Protein AF-A0A929PKN5-F1 (afdb_monomer_lite)

Structure (mmCIF, N/CA/C/O backbone):
data_AF-A0A929PKN5-F1
#
_entry.id   AF-A0A929PKN5-F1
#
loop_
_atom_site.group_PDB
_atom_site.id
_atom_site.type_symbol
_atom_site.label_atom_id
_atom_site.label_alt_id
_atom_site.label_comp_id
_atom_site.label_asym_id
_atom_site.label_entity_id
_atom_site.label_seq_id
_atom_site.pdbx_PDB_ins_code
_atom_site.Cartn_x
_atom_site.Cartn_y
_atom_site.Cartn_z
_atom_site.occupancy
_atom_site.B_iso_or_equiv
_atom_site.auth_seq_id
_atom_site.auth_comp_id
_atom_site.auth_asym_id
_atom_site.auth_atom_id
_atom_site.pdbx_PDB_model_num
ATOM 1 N N . MET A 1 1 ? -4.825 0.715 36.364 1.00 49.38 1 MET A N 1
ATOM 2 C CA . MET A 1 1 ? -5.451 -0.104 35.304 1.00 49.38 1 MET A CA 1
ATOM 3 C C . MET A 1 1 ? -5.663 0.859 34.154 1.00 49.38 1 MET A C 1
ATOM 5 O O . MET A 1 1 ? -6.124 1.950 34.439 1.00 49.38 1 MET A O 1
ATOM 9 N N . SER A 1 2 ? -5.188 0.572 32.946 1.00 67.81 2 SER A N 1
ATOM 10 C CA . SER A 1 2 ? -5.208 1.558 31.857 1.00 67.81 2 SER A CA 1
ATOM 11 C C . SER A 1 2 ? -6.650 1.931 31.507 1.00 67.81 2 SER A C 1
ATOM 13 O O . SER A 1 2 ? -7.397 1.065 31.057 1.00 67.81 2 SER A O 1
ATOM 15 N N . ASP A 1 3 ? -7.036 3.184 31.750 1.00 86.00 3 ASP A N 1
ATOM 16 C CA . ASP A 1 3 ? -8.371 3.694 31.441 1.00 86.00 3 ASP A CA 1
ATOM 17 C C . ASP A 1 3 ? -8.491 3.870 29.924 1.00 86.00 3 ASP A C 1
ATOM 19 O O . ASP A 1 3 ? -7.974 4.825 29.341 1.00 86.00 3 ASP A O 1
ATOM 23 N N . ILE A 1 4 ? -9.111 2.892 29.265 1.00 93.38 4 ILE A N 1
ATOM 24 C CA . ILE A 1 4 ? -9.462 2.995 27.850 1.00 93.38 4 ILE A CA 1
ATOM 25 C C . ILE A 1 4 ? -10.661 3.953 27.757 1.00 93.38 4 ILE A C 1
ATOM 27 O O . ILE A 1 4 ? -11.644 3.728 28.468 1.00 93.38 4 ILE A O 1
ATOM 31 N N . PRO A 1 5 ? -10.600 5.018 26.934 1.00 93.75 5 PRO A N 1
ATOM 32 C CA . PRO A 1 5 ? -11.721 5.940 26.773 1.00 93.75 5 PRO A CA 1
ATOM 33 C C . PRO A 1 5 ? -12.994 5.231 26.295 1.00 93.75 5 PRO A C 1
ATOM 35 O O . PRO A 1 5 ? -12.925 4.247 25.560 1.00 93.75 5 PRO A O 1
ATOM 38 N N . GLU A 1 6 ? -14.159 5.756 26.676 1.00 95.75 6 GLU A N 1
ATOM 39 C CA . GLU A 1 6 ? -15.449 5.259 26.186 1.00 95.75 6 GLU A CA 1
ATOM 40 C C . GLU A 1 6 ? -15.516 5.331 24.650 1.00 95.75 6 GLU A C 1
ATOM 42 O O . GLU A 1 6 ? -15.092 6.321 24.049 1.00 95.75 6 GLU A O 1
ATOM 47 N N . GLY A 1 7 ? -16.018 4.268 24.014 1.00 96.38 7 GLY A N 1
ATOM 48 C CA . GLY A 1 7 ? -16.046 4.127 22.554 1.00 96.38 7 GLY A CA 1
ATOM 49 C C . GLY A 1 7 ? -14.734 3.631 21.936 1.00 96.38 7 GLY A C 1
ATOM 50 O O . GLY A 1 7 ? -14.618 3.579 20.713 1.00 96.38 7 GLY A O 1
ATOM 51 N N . TYR A 1 8 ? -13.746 3.248 22.752 1.00 97.38 8 TYR A N 1
ATOM 52 C CA . TYR A 1 8 ? -12.486 2.663 22.301 1.00 97.38 8 TYR A CA 1
ATOM 53 C C . TYR A 1 8 ? -12.266 1.275 22.902 1.00 97.38 8 TYR A C 1
ATOM 55 O O . TYR A 1 8 ? -12.712 0.954 24.001 1.00 97.38 8 TYR A O 1
ATOM 63 N N . ARG A 1 9 ? -11.491 0.452 22.196 1.00 96.56 9 ARG A N 1
ATOM 64 C CA . ARG A 1 9 ? -11.069 -0.881 22.632 1.00 96.56 9 ARG A CA 1
ATOM 65 C C . ARG A 1 9 ? -9.569 -1.068 22.457 1.00 96.56 9 ARG A C 1
ATOM 67 O O . ARG A 1 9 ? -8.956 -0.511 21.547 1.00 96.56 9 ARG A O 1
ATOM 74 N N . MET A 1 10 ? -8.971 -1.900 23.305 1.00 96.94 10 MET A N 1
ATOM 75 C CA . MET A 1 10 ? -7.599 -2.358 23.086 1.00 96.94 10 MET A CA 1
ATOM 76 C C . MET A 1 10 ? -7.574 -3.382 21.943 1.00 96.94 10 MET A C 1
ATOM 78 O O . MET A 1 10 ? -8.387 -4.306 21.906 1.00 96.94 10 MET A O 1
ATOM 82 N N . SER A 1 11 ? -6.631 -3.225 21.019 1.00 95.31 11 SER A N 1
ATOM 83 C CA . SER A 1 11 ? -6.367 -4.146 19.910 1.00 95.31 11 SER A CA 1
ATOM 84 C C . SER A 1 11 ? -4.878 -4.498 19.837 1.00 95.31 11 SER A C 1
ATOM 86 O O . SER A 1 11 ? -4.064 -3.954 20.584 1.00 95.31 11 SER A O 1
ATOM 88 N N . GLU A 1 12 ? -4.499 -5.384 18.916 1.00 95.38 12 GLU A N 1
ATOM 89 C CA . GLU A 1 12 ? -3.094 -5.757 18.688 1.00 95.38 12 GLU A CA 1
ATOM 90 C C . GLU A 1 12 ? -2.207 -4.585 18.225 1.00 95.38 12 GLU A C 1
ATOM 92 O O . GLU A 1 12 ? -0.998 -4.611 18.439 1.00 95.38 12 GLU A O 1
ATOM 97 N N . VAL A 1 13 ? -2.805 -3.536 17.644 1.00 95.88 13 VAL A N 1
ATOM 98 C CA . VAL A 1 13 ? -2.111 -2.315 17.193 1.00 95.88 13 VAL A CA 1
ATOM 99 C C . VAL A 1 13 ? -2.253 -1.144 18.175 1.00 95.88 13 VAL A C 1
ATOM 101 O O . VAL A 1 13 ? -1.857 -0.023 17.864 1.00 95.88 13 VAL A O 1
ATOM 104 N N . GLY A 1 14 ? -2.808 -1.391 19.365 1.00 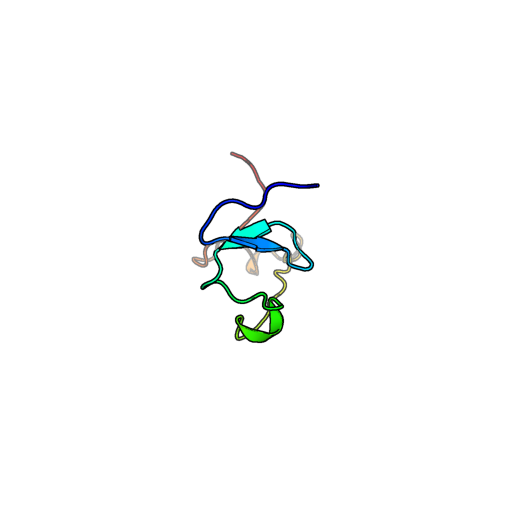96.00 14 GLY A N 1
ATOM 105 C CA . GLY A 1 14 ? -3.064 -0.377 20.387 1.00 96.00 14 GLY A CA 1
ATOM 106 C C . GLY A 1 14 ? -4.546 -0.039 20.554 1.00 96.00 14 GLY A C 1
ATOM 107 O O . GLY A 1 14 ? -5.426 -0.792 20.133 1.00 96.00 14 GLY A O 1
ATOM 108 N N . VAL A 1 15 ? -4.823 1.084 21.218 1.00 97.12 15 VAL A N 1
ATOM 109 C CA . VAL A 1 15 ? -6.190 1.560 21.476 1.00 97.12 15 VAL A CA 1
ATOM 110 C C . VAL A 1 15 ? -6.768 2.176 20.204 1.00 97.12 15 VAL A C 1
ATOM 112 O O . VAL A 1 15 ? -6.192 3.110 19.649 1.00 97.12 15 VAL A O 1
ATOM 115 N N . ILE A 1 16 ? -7.906 1.654 19.757 1.00 97.38 16 ILE A N 1
ATOM 116 C CA . ILE A 1 16 ? -8.612 2.083 18.542 1.00 97.38 16 ILE A CA 1
ATOM 117 C C . ILE A 1 16 ? -10.112 2.232 18.831 1.00 97.38 16 ILE A C 1
ATOM 119 O O 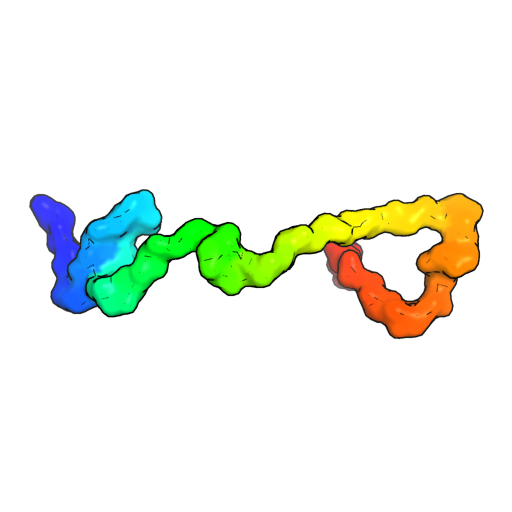. ILE A 1 16 ? -10.579 1.657 19.817 1.00 97.38 16 ILE A O 1
ATOM 123 N N . PRO A 1 17 ? -10.873 2.973 18.010 1.00 98.12 17 PRO A N 1
ATOM 124 C CA . PRO A 1 17 ? -12.326 3.043 18.154 1.00 98.12 17 PRO A CA 1
ATOM 125 C C . PRO A 1 17 ? -12.982 1.656 18.085 1.00 98.12 17 PRO A C 1
ATOM 127 O O . PRO A 1 17 ? -12.493 0.760 17.388 1.00 98.12 17 PRO A O 1
ATOM 130 N N . GLU A 1 18 ? -14.076 1.456 18.817 1.00 97.50 18 GLU A N 1
ATOM 131 C CA . GLU A 1 18 ? -14.791 0.173 18.862 1.00 97.50 18 GLU A CA 1
ATOM 132 C C . GLU A 1 18 ? -15.284 -0.274 17.483 1.00 97.50 18 GLU A C 1
ATOM 134 O O . GLU A 1 18 ? -15.227 -1.464 17.166 1.00 97.50 18 GLU A O 1
ATOM 139 N N . GLU A 1 19 ? -15.704 0.673 16.648 1.00 97.88 19 GLU A N 1
ATOM 140 C CA . GLU A 1 19 ? -16.241 0.439 15.311 1.00 97.88 19 GLU A CA 1
ATOM 141 C C . GLU A 1 19 ? -15.169 0.140 14.254 1.00 97.88 19 GLU A C 1
ATOM 143 O O . GLU A 1 19 ? -15.498 -0.268 13.139 1.00 97.88 19 GLU A O 1
ATOM 148 N N . TRP A 1 20 ? -13.886 0.325 14.581 1.00 97.25 20 TRP A N 1
ATOM 149 C CA . TRP A 1 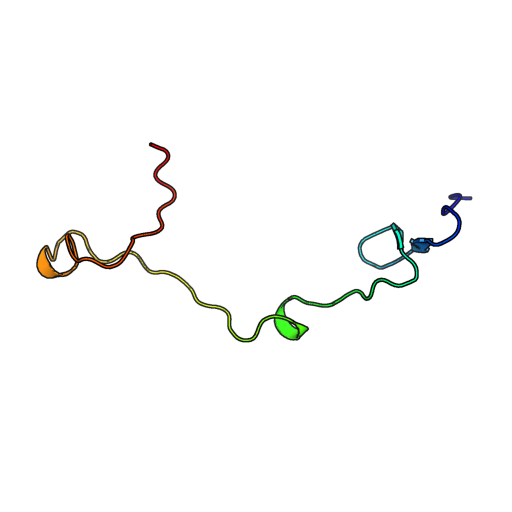20 ? -12.789 0.047 13.658 1.00 97.25 20 TRP A CA 1
ATOM 150 C C . TRP A 1 20 ? -12.418 -1.434 13.675 1.00 97.25 20 TRP A C 1
ATOM 152 O O . TRP A 1 20 ? -12.310 -2.069 14.726 1.00 97.25 20 TRP A O 1
ATOM 162 N N . GLU A 1 21 ? -12.141 -1.982 12.494 1.00 96.81 21 GLU A N 1
ATOM 163 C CA . GLU A 1 21 ? -11.624 -3.338 12.323 1.00 96.81 21 GLU A CA 1
ATOM 164 C C . GLU A 1 21 ? -10.125 -3.301 12.003 1.00 96.81 21 GLU A C 1
ATOM 166 O O . GLU A 1 21 ? -9.672 -2.512 11.172 1.00 96.81 21 GLU A O 1
ATOM 171 N N . VAL A 1 22 ? -9.347 -4.174 12.649 1.00 97.12 22 VAL A N 1
ATOM 172 C CA . VAL A 1 22 ? -7.932 -4.351 12.310 1.00 97.12 22 VAL A CA 1
ATOM 173 C C . VAL A 1 22 ? -7.846 -5.298 11.121 1.00 97.12 22 VAL A C 1
ATOM 175 O O . VAL A 1 22 ? -8.321 -6.429 11.185 1.00 97.12 22 VAL A O 1
ATOM 178 N N . LYS A 1 23 ? -7.245 -4.815 10.034 1.00 97.06 23 LYS A N 1
ATOM 179 C CA . LYS A 1 23 ? -7.042 -5.555 8.789 1.00 97.06 23 LYS A CA 1
ATOM 180 C C . LYS A 1 23 ? -5.581 -5.497 8.377 1.00 97.06 23 LYS A C 1
ATOM 182 O O . LYS A 1 23 ? -4.918 -4.468 8.516 1.00 97.06 23 LYS A O 1
ATOM 187 N N . THR A 1 24 ? -5.091 -6.577 7.792 1.00 96.69 24 THR A N 1
ATOM 188 C CA . THR A 1 24 ? -3.830 -6.569 7.053 1.00 96.69 24 THR A CA 1
ATOM 189 C C . THR A 1 24 ? -4.018 -5.851 5.716 1.00 96.69 24 THR A C 1
ATOM 191 O O . THR A 1 24 ? -5.091 -5.889 5.110 1.00 96.69 24 THR A O 1
ATOM 194 N N . LEU A 1 25 ? -2.962 -5.219 5.192 1.00 96.75 25 LEU A N 1
ATOM 195 C CA . LEU A 1 25 ? -3.048 -4.539 3.890 1.00 96.75 25 LEU A CA 1
ATOM 196 C C . LEU A 1 25 ? -3.486 -5.491 2.760 1.00 96.75 25 LEU A C 1
ATOM 198 O O . LEU A 1 25 ? -4.136 -5.057 1.814 1.00 96.75 25 LEU A O 1
ATOM 202 N N . GLY A 1 26 ? -3.162 -6.784 2.867 1.00 97.12 26 GLY A N 1
ATOM 203 C CA . GLY A 1 26 ? -3.562 -7.804 1.895 1.00 97.12 26 GLY A CA 1
ATOM 204 C C . GLY A 1 26 ? -5.070 -8.060 1.823 1.00 97.12 26 GLY A C 1
ATOM 205 O O . GLY A 1 26 ? -5.542 -8.530 0.794 1.00 97.12 26 GLY A O 1
ATOM 206 N N . GLU A 1 27 ? -5.832 -7.724 2.866 1.00 97.38 27 GLU A N 1
ATOM 207 C CA . GLU A 1 27 ? -7.293 -7.875 2.877 1.00 97.38 27 GLU A CA 1
ATOM 208 C C . GLU A 1 27 ? -8.014 -6.718 2.172 1.00 97.38 27 GLU A C 1
ATOM 210 O O . GLU A 1 27 ? -9.129 -6.894 1.686 1.00 97.38 27 GLU A O 1
ATOM 215 N N . ILE A 1 28 ? -7.388 -5.537 2.103 1.00 97.31 28 ILE A N 1
ATOM 216 C CA . ILE A 1 28 ? -8.021 -4.306 1.596 1.00 97.31 28 ILE A CA 1
ATOM 217 C C . ILE A 1 28 ? -7.451 -3.838 0.250 1.00 97.31 28 ILE A C 1
ATOM 219 O O . ILE A 1 28 ? -8.142 -3.177 -0.529 1.00 97.31 28 ILE A O 1
ATOM 223 N N . VAL A 1 29 ? -6.194 -4.170 -0.053 1.00 97.25 29 VAL A N 1
ATOM 224 C CA . VAL A 1 29 ? -5.519 -3.766 -1.291 1.00 97.25 29 VAL A CA 1
ATOM 225 C C . VAL A 1 29 ? -5.708 -4.840 -2.359 1.00 97.25 29 VAL A C 1
ATOM 227 O O . VAL A 1 29 ? -5.405 -6.008 -2.150 1.00 97.25 29 VAL A O 1
ATOM 230 N N . ARG A 1 30 ? -6.141 -4.438 -3.561 1.00 96.88 30 ARG A N 1
ATOM 231 C CA . ARG A 1 30 ? -6.333 -5.377 -4.683 1.00 96.88 30 ARG A CA 1
ATOM 232 C C . ARG A 1 30 ? -5.027 -5.996 -5.183 1.00 96.88 30 ARG A C 1
ATOM 234 O O . ARG A 1 30 ? -5.015 -7.166 -5.550 1.00 96.88 30 ARG A O 1
ATOM 241 N N . LYS A 1 31 ? -3.962 -5.193 -5.295 1.00 95.38 31 LYS A N 1
ATOM 242 C CA . LYS A 1 31 ? -2.646 -5.604 -5.806 1.00 95.38 31 LYS A CA 1
ATOM 243 C C . LYS A 1 31 ? -1.540 -4.722 -5.237 1.00 95.38 31 LYS A C 1
ATOM 245 O O . LYS A 1 31 ? -1.703 -3.507 -5.160 1.00 95.38 31 LYS A O 1
ATOM 250 N N . PHE A 1 32 ? -0.402 -5.336 -4.938 1.00 94.00 32 PHE A N 1
ATOM 251 C CA . PHE A 1 32 ? 0.848 -4.639 -4.654 1.00 94.00 32 PHE A CA 1
ATOM 252 C C . PHE A 1 32 ? 1.699 -4.615 -5.920 1.00 94.00 32 PHE A C 1
ATOM 254 O O . PHE A 1 32 ? 1.892 -5.650 -6.558 1.00 94.00 32 PHE A O 1
ATOM 261 N N . PHE A 1 33 ? 2.207 -3.439 -6.274 1.00 92.06 33 PHE A N 1
ATOM 262 C CA . PHE A 1 33 ? 3.136 -3.269 -7.383 1.00 92.06 33 PHE A CA 1
ATOM 263 C C . PHE A 1 33 ? 4.445 -2.694 -6.865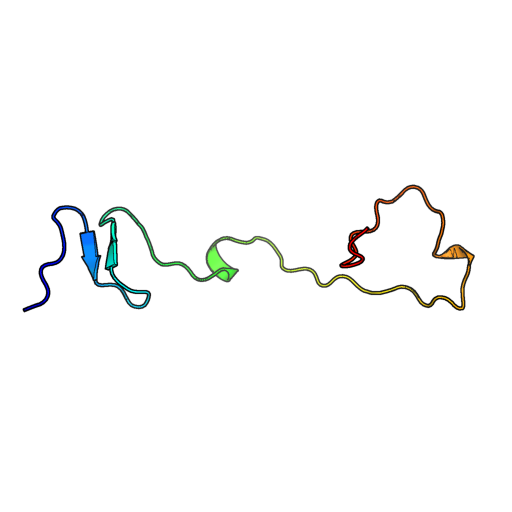 1.00 92.06 33 PHE A C 1
ATOM 265 O O . PHE A 1 33 ? 4.455 -1.792 -6.030 1.00 92.06 33 PHE A O 1
ATOM 272 N N . TYR A 1 34 ? 5.547 -3.212 -7.393 1.00 85.25 34 TYR A N 1
ATOM 273 C CA . TYR A 1 34 ? 6.864 -2.619 -7.233 1.00 85.25 34 TYR A CA 1
ATOM 274 C C . TYR A 1 34 ? 7.157 -1.743 -8.452 1.00 85.25 34 TYR A C 1
ATOM 276 O O . TYR A 1 34 ? 6.874 -2.137 -9.584 1.00 85.25 34 TYR A O 1
ATOM 284 N N . CYS A 1 35 ? 7.719 -0.559 -8.222 1.00 86.06 35 CYS A N 1
ATOM 285 C CA . CYS A 1 35 ? 8.224 0.284 -9.297 1.00 86.06 35 CYS A CA 1
ATOM 286 C C . CYS A 1 35 ? 9.695 -0.052 -9.549 1.00 86.06 35 CYS A C 1
ATOM 288 O O . CYS A 1 35 ? 10.461 -0.193 -8.601 1.00 86.06 35 CYS A O 1
ATOM 290 N N . GLY A 1 36 ? 10.094 -0.166 -10.813 1.00 87.50 36 GLY A N 1
ATOM 291 C CA . GLY A 1 36 ? 11.497 -0.341 -11.179 1.00 87.50 36 GLY A CA 1
ATOM 292 C C . GLY A 1 36 ? 12.245 0.986 -11.250 1.00 87.50 36 GLY A C 1
ATOM 293 O O . GLY A 1 36 ? 11.720 2.048 -10.949 1.00 87.50 36 GLY A O 1
ATOM 294 N N . THR A 1 37 ? 13.491 0.945 -11.695 1.00 90.88 37 THR A N 1
ATOM 295 C CA . THR A 1 37 ? 14.165 2.114 -12.268 1.00 90.88 37 THR A CA 1
ATOM 296 C C . THR A 1 37 ? 14.709 1.651 -13.612 1.00 90.88 37 THR A C 1
ATOM 298 O O . THR A 1 37 ? 15.528 0.729 -13.616 1.00 90.88 37 THR A O 1
ATOM 301 N N . PRO A 1 38 ? 14.237 2.202 -14.747 1.00 90.69 38 PRO A N 1
ATOM 302 C CA . PRO A 1 38 ? 14.800 1.875 -16.047 1.00 90.69 38 PRO A CA 1
ATOM 303 C C . PRO A 1 38 ? 16.311 2.106 -16.034 1.00 90.69 38 PRO A C 1
ATOM 305 O O . PRO A 1 38 ? 16.817 2.963 -15.307 1.00 90.69 38 PRO A O 1
ATOM 308 N N . SER A 1 39 ? 17.061 1.340 -16.820 1.00 91.81 39 SER A N 1
ATOM 309 C CA . SER A 1 39 ? 18.490 1.617 -16.944 1.00 91.81 39 SER A CA 1
ATOM 310 C C . SER A 1 39 ? 18.692 2.967 -17.635 1.00 91.81 39 SER A C 1
ATOM 312 O O . SER A 1 39 ? 18.054 3.271 -18.642 1.00 91.81 39 SER A O 1
ATOM 314 N N . ARG A 1 40 ? 19.609 3.780 -17.101 1.00 89.12 40 ARG A N 1
ATOM 315 C CA . ARG A 1 40 ? 19.995 5.073 -17.690 1.00 89.12 40 ARG A CA 1
ATOM 316 C C . ARG A 1 40 ? 20.827 4.933 -18.967 1.00 89.12 40 ARG A C 1
ATOM 318 O O . ARG A 1 40 ? 21.062 5.925 -19.634 1.00 89.12 40 ARG A O 1
ATOM 325 N N . GLN A 1 41 ? 21.286 3.722 -19.285 1.00 95.44 41 GLN A N 1
ATOM 326 C CA . GLN A 1 41 ? 22.071 3.446 -20.493 1.00 95.44 41 GLN A CA 1
ATOM 327 C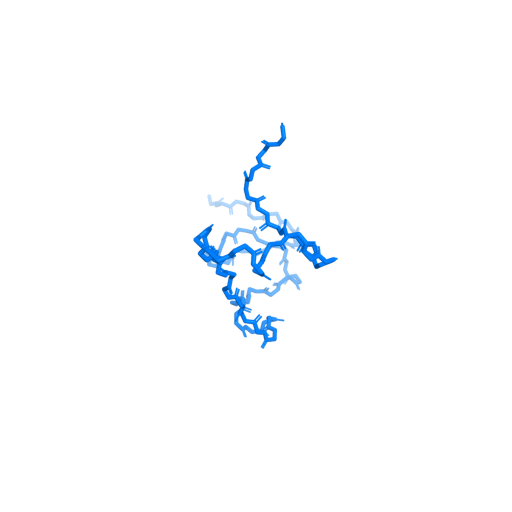 C . GLN A 1 41 ? 21.217 3.423 -21.768 1.00 95.44 41 GLN A C 1
ATOM 329 O O . GLN A 1 41 ? 21.764 3.517 -22.859 1.00 95.44 41 GLN A O 1
ATOM 334 N N . PHE A 1 42 ? 19.896 3.274 -21.635 1.00 93.00 42 PHE A N 1
ATOM 335 C CA . PHE A 1 42 ? 18.968 3.203 -22.761 1.00 93.00 42 PHE A CA 1
ATOM 336 C C . PHE A 1 42 ? 18.103 4.459 -22.762 1.00 93.00 42 PHE A C 1
ATOM 338 O O . PHE A 1 42 ? 17.152 4.560 -21.986 1.00 93.00 42 PHE A O 1
ATOM 345 N N . GLU A 1 43 ? 18.453 5.427 -23.606 1.00 90.94 43 GLU A N 1
ATOM 346 C CA . GLU A 1 43 ? 17.778 6.729 -23.677 1.00 90.94 43 GLU A CA 1
ATOM 347 C C . GLU A 1 43 ? 16.297 6.607 -24.064 1.00 90.94 43 GLU A C 1
ATOM 349 O O . GLU A 1 43 ? 15.475 7.347 -23.528 1.00 90.94 43 GLU A O 1
ATOM 354 N N . ASP A 1 44 ? 15.942 5.60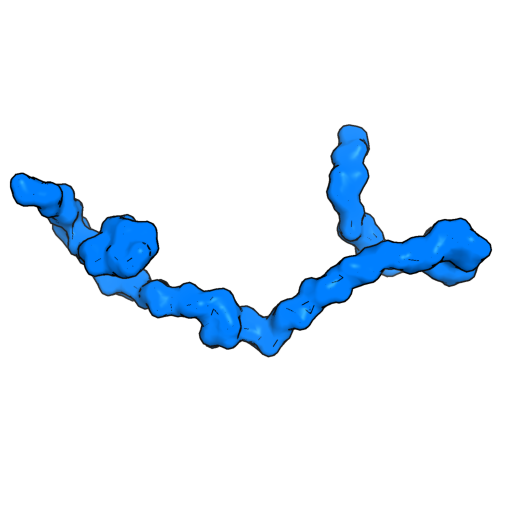2 -24.874 1.00 94.31 44 ASP A N 1
ATOM 355 C CA . ASP A 1 44 ? 14.566 5.312 -25.313 1.00 94.31 44 ASP A CA 1
ATOM 356 C C . ASP A 1 44 ? 13.592 5.004 -24.158 1.00 94.31 44 ASP A C 1
ATOM 358 O O . ASP A 1 44 ? 12.374 5.039 -24.338 1.00 94.31 44 ASP A O 1
ATOM 362 N N . TYR A 1 45 ? 14.096 4.692 -22.958 1.00 93.00 45 TYR A N 1
ATOM 363 C CA . TYR A 1 45 ? 13.265 4.474 -21.766 1.00 93.00 45 TYR A CA 1
ATOM 364 C C . TYR A 1 45 ? 12.906 5.769 -21.023 1.00 93.00 45 TYR A C 1
ATOM 366 O O . TYR A 1 45 ? 12.120 5.731 -20.073 1.00 93.00 45 TYR A O 1
ATOM 374 N N . TRP A 1 46 ? 13.478 6.905 -21.423 1.00 91.25 46 TRP A N 1
ATOM 375 C CA . TRP A 1 46 ? 13.354 8.196 -20.748 1.00 91.25 46 TRP A CA 1
ATOM 376 C C . TRP A 1 46 ? 12.694 9.236 -21.664 1.00 91.25 46 TRP A C 1
ATOM 378 O O . TRP A 1 46 ? 12.532 9.024 -22.859 1.00 91.25 46 TRP A O 1
ATOM 388 N N . ASN A 1 47 ? 12.277 10.374 -21.097 1.00 89.12 47 ASN A N 1
ATOM 389 C CA . ASN A 1 47 ? 11.624 11.481 -21.823 1.00 89.12 47 ASN A CA 1
ATOM 390 C C . ASN A 1 47 ? 10.273 11.143 -22.495 1.00 89.12 47 ASN A C 1
ATOM 392 O O . ASN A 1 47 ? 9.819 11.865 -23.380 1.00 89.12 47 ASN A O 1
ATOM 396 N N . GLY A 1 48 ? 9.605 10.070 -22.065 1.00 90.25 48 GLY A N 1
ATOM 397 C CA . GLY A 1 48 ? 8.217 9.796 -22.438 1.00 90.25 48 GLY A CA 1
ATOM 398 C C . GLY A 1 48 ? 7.209 10.662 -21.670 1.00 90.25 48 GLY A C 1
ATOM 399 O O . GLY A 1 48 ? 7.553 11.390 -20.744 1.00 90.25 48 GLY A O 1
ATOM 400 N N . ASN A 1 49 ? 5.927 10.519 -22.009 1.00 94.00 49 ASN A N 1
ATOM 401 C CA . ASN A 1 49 ? 4.839 11.282 -21.379 1.00 94.00 49 ASN A CA 1
ATOM 402 C C . ASN A 1 49 ? 4.301 10.656 -20.076 1.00 94.00 49 ASN A C 1
ATOM 404 O O . ASN A 1 49 ? 3.395 11.211 -19.457 1.00 94.00 49 ASN A O 1
ATOM 408 N N . ASN A 1 50 ? 4.825 9.498 -19.662 1.00 90.25 50 ASN A N 1
ATOM 409 C CA . ASN A 1 50 ? 4.381 8.814 -18.449 1.00 90.25 50 ASN A CA 1
ATOM 410 C C . ASN A 1 50 ? 5.015 9.471 -17.209 1.00 90.25 50 ASN A C 1
ATOM 412 O O . ASN A 1 50 ? 6.244 9.479 -17.110 1.00 90.25 50 ASN A O 1
ATOM 416 N N . PRO A 1 51 ? 4.222 9.980 -16.244 1.00 89.56 51 PRO A N 1
ATOM 417 C CA . PRO A 1 51 ? 4.765 10.604 -15.043 1.00 89.56 51 PRO A CA 1
ATOM 418 C C . PRO A 1 51 ? 5.647 9.641 -14.242 1.00 89.56 51 PRO A C 1
ATOM 420 O O . PRO A 1 51 ? 5.220 8.546 -13.872 1.00 89.56 51 PRO A O 1
ATOM 423 N N . TRP A 1 52 ? 6.876 10.067 -13.953 1.00 89.00 52 TRP A N 1
ATOM 424 C CA . TRP A 1 52 ? 7.842 9.279 -13.194 1.00 89.00 52 TRP A CA 1
ATOM 425 C C . TRP A 1 52 ? 7.840 9.674 -11.716 1.00 89.00 52 TRP A C 1
ATOM 427 O O . TRP A 1 52 ? 8.335 10.738 -11.345 1.00 89.00 52 TRP A O 1
ATOM 437 N N . ILE A 1 53 ? 7.305 8.804 -10.857 1.00 89.25 53 ILE A N 1
ATOM 438 C CA . ILE A 1 53 ? 7.334 9.010 -9.404 1.00 89.25 53 ILE A CA 1
ATOM 439 C C . ILE A 1 53 ? 8.722 8.619 -8.886 1.00 89.25 53 ILE A C 1
ATOM 441 O O . ILE A 1 53 ? 9.102 7.450 -8.902 1.00 89.25 53 ILE A O 1
ATOM 445 N N . THR A 1 54 ? 9.480 9.601 -8.404 1.00 85.69 54 THR A N 1
ATOM 446 C CA . THR A 1 54 ? 10.826 9.428 -7.845 1.00 85.69 54 THR A CA 1
ATOM 447 C C . THR A 1 54 ? 10.919 10.065 -6.462 1.00 85.69 54 THR A C 1
ATOM 449 O O . THR A 1 54 ? 10.195 11.005 -6.152 1.00 85.69 54 THR A O 1
ATOM 452 N N . ARG A 1 55 ? 11.844 9.579 -5.626 1.00 74.62 55 ARG A N 1
ATOM 453 C CA . ARG A 1 55 ? 12.189 10.218 -4.342 1.00 74.62 55 ARG A CA 1
ATOM 454 C C . ARG A 1 55 ? 13.059 11.468 -4.508 1.00 74.62 55 ARG A C 1
ATOM 456 O O . ARG A 1 55 ? 13.540 11.985 -3.505 1.00 74.62 55 ARG A O 1
ATOM 463 N N . ALA A 1 56 ? 13.334 11.902 -5.741 1.00 64.31 56 ALA A N 1
ATOM 464 C CA . ALA A 1 56 ? 14.076 13.129 -5.984 1.00 64.31 56 ALA A CA 1
ATOM 465 C C . ALA A 1 56 ? 13.258 14.300 -5.433 1.00 64.31 56 ALA A C 1
ATOM 467 O O . ALA A 1 56 ? 12.268 14.722 -6.023 1.00 64.31 56 ALA A O 1
ATOM 468 N N . VAL A 1 57 ? 13.648 14.741 -4.242 1.00 49.94 57 VAL A N 1
ATOM 469 C CA . VAL A 1 57 ? 13.238 16.020 -3.683 1.00 49.94 57 VAL A CA 1
ATOM 470 C C . VAL A 1 57 ? 13.786 17.078 -4.639 1.00 49.94 57 VAL A C 1
ATOM 472 O O . VAL A 1 57 ? 14.971 17.025 -4.977 1.00 49.94 57 VAL A O 1
ATOM 475 N N . PHE A 1 58 ? 12.901 17.937 -5.140 1.00 47.72 58 PHE A N 1
ATOM 476 C CA . PHE A 1 58 ? 13.271 19.110 -5.929 1.00 47.72 58 PHE A CA 1
ATOM 477 C C . PHE A 1 58 ? 13.994 20.134 -5.054 1.00 47.72 58 PHE A C 1
ATOM 479 O O . PHE A 1 58 ? 13.596 20.268 -3.872 1.00 47.72 58 PHE A O 1
#

Sequence (58 aa):
MSDIPEGYRMSEVGVIPEEWEVKTLGEIVRKFFYCGTPSRQFEDYWNGNNPWITRAVF

Secondary structure (DSSP, 8-state):
---PPTTEEEETTEEEETTPPP--HHHH-S---------TT-GGGSS-SS--------

Foldseek 3Di:
DDDQDPQWDQDPVGIDGPPDDDDDPVVVDPDDDDDDDPDPVDCVVDPDPDDDDDPPDD

Radius of gyration: 21.63 Å; chains: 1; bounding box: 38×27×61 Å

pLDDT: mean 90.1, std 11.64, range [47.72, 98.12]